Protein AF-A0A8C7ZGN4-F1 (afdb_monomer_lite)

Radius of gyration: 29.37 Å; chains: 1; bounding box: 78×39×59 Å

Sequence (93 aa):
VALPLRLSKYEEVDEDELLASLSPEELAELEKELVDIDPDANVPIGLRQRDQTDKTPTGTFSREALMKYWENETRRLLEDEIEGGSPKLLQSR

Foldseek 3Di:
DPPPPPCVVCPPPDPVVVLVPDDPVVNVVVVVVVLLVCPDPPDPPLVSDPCNDPDDDPDDDDPVVVVVVVVVVVVVVVVCVVVVPDPPPPPDD

Organism: NCBI:txid183150

InterPro domains:
  IPR004934 Tropomodulin [PF03250] (7-75)
  IPR004934 Tropomodulin [PTHR10901] (7-81)

Secondary structure (DSSP, 8-state):
---HHHHTTTTTS-HHHHHHTS-HHHHHHHHHHHHHHS--TTS-GGGS-SS---SPP-S---HHHHHHHHHHHHHHHHHHHHHTTS-------

Structure (mmCIF, N/CA/C/O backbone):
data_AF-A0A8C7ZGN4-F1
#
_entry.id   AF-A0A8C7ZGN4-F1
#
loop_
_atom_site.group_PDB
_atom_site.id
_atom_site.type_symbol
_atom_site.label_atom_id
_atom_site.label_alt_id
_atom_site.label_comp_id
_atom_site.label_asym_id
_atom_site.label_entity_id
_atom_site.label_seq_id
_atom_site.pdbx_PDB_ins_code
_atom_site.Cartn_x
_atom_site.Cartn_y
_atom_site.Cartn_z
_atom_site.occupancy
_atom_site.B_iso_or_equiv
_atom_site.auth_seq_id
_atom_site.auth_comp_id
_atom_site.auth_asym_id
_at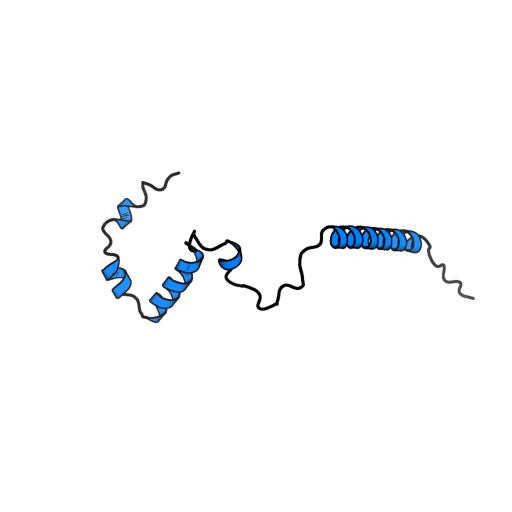om_site.auth_atom_id
_atom_site.pdbx_PDB_model_num
ATOM 1 N N . VAL A 1 1 ? -11.367 -27.349 -1.666 1.00 44.69 1 VAL A N 1
ATOM 2 C CA . VAL A 1 1 ? -12.397 -26.817 -0.745 1.00 44.69 1 VAL A CA 1
ATOM 3 C C . VAL A 1 1 ? -12.584 -27.812 0.391 1.00 44.69 1 VAL A C 1
ATOM 5 O O . VAL A 1 1 ? -13.157 -28.867 0.173 1.00 44.69 1 VAL A O 1
ATOM 8 N N . 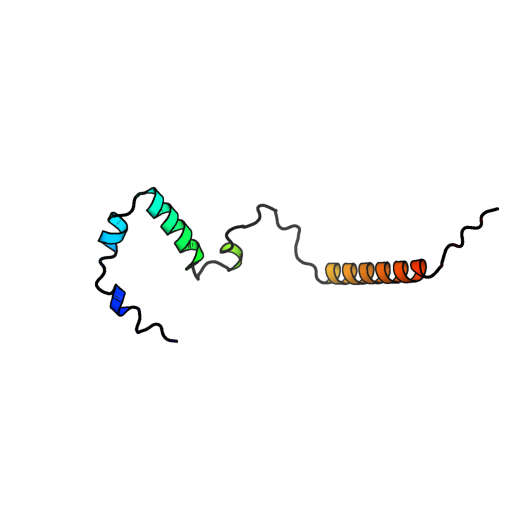ALA A 1 2 ? -12.019 -27.509 1.560 1.00 47.38 2 ALA A N 1
ATOM 9 C CA . ALA A 1 2 ? -12.224 -28.235 2.817 1.00 47.38 2 ALA A CA 1
ATOM 10 C C . ALA A 1 2 ? -12.144 -27.222 3.975 1.00 47.38 2 ALA A C 1
ATOM 12 O O . ALA A 1 2 ? -11.286 -27.297 4.844 1.00 47.38 2 ALA A O 1
ATOM 13 N N . LEU A 1 3 ? -13.000 -26.203 3.903 1.00 56.12 3 LEU A N 1
ATOM 14 C CA . LEU A 1 3 ? -13.234 -25.209 4.954 1.00 56.12 3 LEU A CA 1
ATOM 15 C C . LEU A 1 3 ? -14.383 -25.563 5.934 1.00 56.12 3 LEU A C 1
ATOM 17 O O . LEU A 1 3 ? -14.288 -25.137 7.081 1.00 56.12 3 LEU A O 1
ATOM 21 N N . PRO A 1 4 ? -15.411 -26.376 5.592 1.00 57.69 4 PRO A N 1
ATOM 22 C CA . PRO A 1 4 ? -16.577 -26.538 6.474 1.00 57.69 4 PRO A CA 1
ATOM 23 C C . PRO A 1 4 ? -16.312 -27.206 7.832 1.00 57.69 4 PRO A C 1
ATOM 25 O O . PRO A 1 4 ? -17.043 -26.958 8.778 1.00 57.69 4 PRO A O 1
ATOM 28 N N . LEU A 1 5 ? -15.285 -28.058 7.956 1.00 56.12 5 LEU A N 1
ATOM 29 C CA . LEU A 1 5 ? -15.085 -28.887 9.159 1.00 56.12 5 LEU A CA 1
ATOM 30 C C . LEU A 1 5 ? -14.204 -28.245 10.242 1.00 56.12 5 LEU A C 1
ATOM 32 O O . LEU A 1 5 ? -14.061 -28.818 11.317 1.00 56.12 5 LEU A O 1
ATOM 36 N N . ARG A 1 6 ? -13.576 -27.092 9.973 1.00 59.41 6 ARG A N 1
ATOM 37 C CA . ARG A 1 6 ? -12.751 -26.393 10.976 1.00 59.41 6 ARG A CA 1
ATOM 38 C C . ARG A 1 6 ? -13.509 -25.314 11.739 1.00 59.41 6 ARG A C 1
ATOM 40 O O . ARG A 1 6 ? -13.067 -24.974 12.828 1.00 59.41 6 ARG A O 1
ATOM 47 N N . LEU A 1 7 ? -14.617 -24.804 11.200 1.00 62.38 7 LEU A N 1
ATOM 48 C CA . LEU A 1 7 ? -15.318 -23.653 11.774 1.00 62.38 7 LEU A CA 1
ATOM 49 C C . LEU A 1 7 ? -16.170 -24.015 12.999 1.00 62.38 7 LEU A C 1
ATOM 51 O O . LEU A 1 7 ? -16.239 -23.227 13.931 1.00 62.38 7 LEU A O 1
ATOM 55 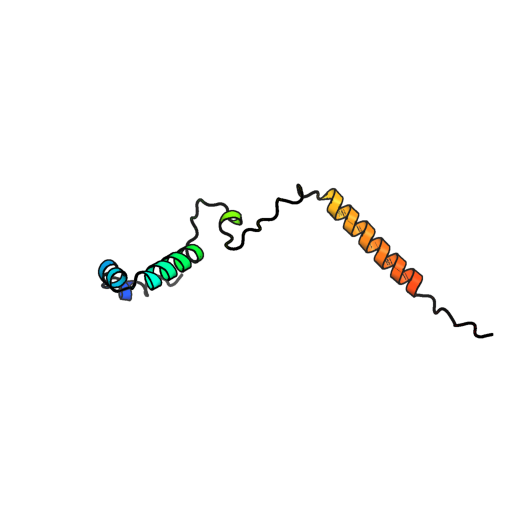N N . SER A 1 8 ? -16.696 -25.243 13.067 1.00 67.19 8 SER A N 1
ATOM 56 C CA . SER A 1 8 ? -17.485 -25.724 14.216 1.00 67.19 8 SER A CA 1
ATOM 57 C C . SER A 1 8 ? -16.701 -25.761 15.533 1.00 67.19 8 SER A C 1
ATOM 59 O O . SER A 1 8 ? -17.285 -25.854 16.602 1.00 67.19 8 SER A O 1
ATOM 61 N N . LYS A 1 9 ? -15.362 -25.717 15.480 1.00 71.81 9 LYS A N 1
ATOM 62 C CA . LYS A 1 9 ? -14.511 -25.614 16.675 1.00 71.81 9 LYS A CA 1
ATOM 63 C C . LYS A 1 9 ? -14.527 -24.203 17.282 1.00 71.81 9 LYS A C 1
ATOM 65 O O . LYS A 1 9 ? -14.196 -24.049 18.451 1.00 71.81 9 LYS A O 1
ATOM 70 N N . TYR A 1 10 ? -14.858 -23.198 16.479 1.00 77.56 10 TYR A N 1
ATOM 71 C CA . TYR A 1 10 ? -14.793 -21.785 16.845 1.00 77.56 10 TYR A CA 1
ATOM 72 C C . TYR A 1 10 ? -16.185 -21.153 17.003 1.00 77.56 10 TYR A C 1
ATOM 74 O O . TYR A 1 10 ? -16.273 -20.035 17.478 1.00 77.56 10 TYR A O 1
ATOM 82 N N . GLU A 1 11 ? -17.260 -21.877 16.670 1.00 76.38 11 GLU A N 1
ATOM 83 C CA . GLU A 1 11 ? -18.657 -21.412 16.763 1.00 76.38 11 GLU A CA 1
ATOM 84 C C . GLU A 1 11 ? -19.120 -21.084 18.193 1.00 76.38 11 GLU A C 1
ATOM 86 O O . GLU A 1 11 ? -20.033 -20.287 18.372 1.00 76.38 11 GLU A O 1
ATOM 91 N N . GLU A 1 12 ? -18.512 -21.704 19.206 1.00 83.56 12 GLU A N 1
ATOM 92 C CA . GLU A 1 12 ? -18.859 -21.499 20.622 1.00 83.56 12 GLU A CA 1
ATOM 93 C C . GLU A 1 12 ? -17.951 -20.472 21.322 1.00 83.56 12 GLU A C 1
ATOM 95 O O . GLU A 1 12 ? -18.117 -20.223 22.515 1.00 83.56 12 GLU A O 1
ATOM 100 N N . VAL A 1 13 ? -16.964 -19.905 20.618 1.00 88.19 13 VAL A N 1
ATOM 101 C CA . VAL A 1 13 ? -16.061 -18.897 21.189 1.00 88.19 13 VAL A CA 1
ATOM 102 C C . VAL A 1 13 ? -16.753 -17.539 21.155 1.00 88.19 13 VAL A C 1
ATOM 104 O O . VAL A 1 13 ? -17.193 -17.098 20.098 1.00 88.19 13 VAL A O 1
ATOM 107 N N . ASP A 1 14 ? -16.824 -16.870 22.305 1.00 88.38 14 ASP A N 1
ATOM 108 C CA . ASP A 1 14 ? -17.291 -15.487 22.386 1.00 88.38 14 ASP A CA 1
ATOM 109 C C . ASP A 1 14 ? -16.192 -14.544 21.870 1.00 88.38 14 ASP A C 1
ATOM 111 O O . ASP A 1 14 ? -15.140 -14.366 22.493 1.00 88.38 14 ASP A O 1
ATOM 115 N N . GLU A 1 15 ? -16.415 -13.994 20.678 1.00 87.81 15 GLU A N 1
ATOM 116 C CA . GLU A 1 15 ? -15.467 -13.103 20.008 1.00 87.81 15 GLU A CA 1
ATOM 117 C C . GLU A 1 15 ? -15.299 -11.778 20.766 1.00 87.81 15 GLU A C 1
ATOM 119 O O . GLU A 1 15 ? -14.180 -11.269 20.868 1.00 87.81 15 GLU A O 1
ATOM 124 N N . ASP A 1 16 ? -16.376 -11.248 21.352 1.00 88.94 16 ASP A N 1
ATOM 125 C CA . ASP A 1 16 ? -16.356 -9.967 22.057 1.00 88.94 16 ASP A CA 1
ATOM 126 C C . ASP A 1 16 ? -15.553 -10.077 23.363 1.00 88.94 16 ASP A C 1
ATOM 128 O O . ASP A 1 16 ? -14.753 -9.192 23.686 1.00 88.94 16 ASP A O 1
ATOM 132 N N . GLU A 1 17 ? -15.707 -11.186 24.098 1.00 93.06 17 GLU A N 1
ATOM 133 C CA . GLU A 1 17 ? -14.922 -11.462 25.310 1.00 93.06 17 GLU A CA 1
ATOM 134 C C . GLU A 1 17 ? -13.426 -11.620 24.995 1.00 93.06 17 GLU A C 1
ATOM 136 O O . GLU A 1 17 ? -12.573 -11.053 25.688 1.00 93.06 17 GLU A O 1
ATOM 141 N N . LEU A 1 18 ? -13.094 -12.351 23.924 1.00 90.50 18 LEU A N 1
ATOM 142 C CA . LEU A 1 18 ? -11.711 -12.550 23.493 1.00 90.50 18 LEU A CA 1
ATOM 143 C C . LEU A 1 18 ? -11.041 -11.216 23.147 1.00 90.50 18 LEU A C 1
ATOM 145 O O . LEU A 1 18 ? -9.929 -10.953 23.609 1.00 90.50 18 LEU A O 1
ATOM 149 N N . LEU A 1 19 ? -11.721 -10.359 22.382 1.00 91.00 19 LEU A N 1
ATOM 150 C CA . LEU A 1 19 ? -11.202 -9.045 22.006 1.00 91.00 19 LEU A CA 1
ATOM 151 C C . LEU A 1 19 ? -11.051 -8.115 23.214 1.00 91.00 19 LEU A C 1
ATOM 153 O O . LEU A 1 19 ? -10.068 -7.382 23.300 1.00 91.00 19 LEU A O 1
ATOM 157 N N . ALA A 1 20 ? -11.974 -8.173 24.178 1.00 92.44 20 ALA A N 1
ATOM 158 C CA . ALA A 1 20 ? -11.896 -7.380 25.404 1.00 92.44 20 ALA A CA 1
ATOM 159 C C . ALA A 1 20 ? -10.730 -7.786 26.326 1.00 92.44 20 ALA A C 1
ATOM 161 O O . ALA A 1 20 ? -10.307 -6.987 27.164 1.00 92.44 20 ALA A O 1
ATOM 162 N N . SER A 1 21 ? -10.214 -9.012 26.187 1.00 93.00 21 SER A N 1
ATOM 163 C CA . SER A 1 21 ? -9.065 -9.499 26.962 1.00 93.00 21 SER A CA 1
ATOM 164 C C . SER A 1 21 ? -7.707 -8.998 26.450 1.00 93.00 21 SER A C 1
ATOM 166 O O . SER A 1 21 ? -6.717 -9.079 27.180 1.00 93.00 21 SER A O 1
ATOM 168 N N . LEU A 1 22 ? -7.660 -8.472 25.222 1.00 93.62 22 LEU A N 1
ATOM 169 C CA . LEU A 1 22 ? -6.448 -7.939 24.605 1.00 93.62 22 LEU A CA 1
ATOM 170 C C . LEU A 1 22 ? -6.110 -6.555 25.164 1.00 93.62 22 LEU A C 1
ATOM 172 O O . LEU A 1 22 ? -6.981 -5.729 25.453 1.00 93.62 22 LEU A O 1
ATOM 176 N N . SER A 1 23 ? -4.817 -6.266 25.277 1.00 94.69 23 SER A N 1
ATOM 177 C CA . SER A 1 23 ? -4.359 -4.912 25.568 1.00 94.69 23 SER A CA 1
ATOM 178 C C . SER A 1 23 ? -4.559 -3.980 24.359 1.00 94.69 23 SER A C 1
ATOM 180 O O . SER A 1 23 ? -4.671 -4.437 23.219 1.00 94.69 23 SER A O 1
ATOM 182 N N . PRO A 1 24 ? -4.555 -2.650 24.564 1.00 92.88 24 PRO A N 1
ATOM 183 C CA . PRO A 1 24 ? -4.668 -1.694 23.460 1.00 92.88 24 PRO A CA 1
ATOM 184 C C . PRO A 1 24 ? -3.560 -1.833 22.405 1.00 92.88 24 PRO A C 1
ATOM 186 O O . PRO A 1 24 ? -3.789 -1.538 21.236 1.00 92.88 24 PRO A O 1
ATOM 189 N N . GLU A 1 25 ? -2.363 -2.261 22.814 1.00 93.31 25 GLU A N 1
ATOM 190 C CA . GLU A 1 25 ? -1.230 -2.482 21.910 1.00 93.31 25 GLU A CA 1
ATOM 191 C C . GLU A 1 25 ? -1.447 -3.731 21.047 1.00 93.31 25 GLU A C 1
ATOM 193 O O . GLU A 1 25 ? -1.289 -3.669 19.830 1.00 93.31 25 GLU A O 1
ATOM 198 N N . GLU A 1 26 ? -1.908 -4.828 21.651 1.00 92.38 26 GLU A N 1
ATOM 199 C CA . GLU A 1 26 ? -2.221 -6.068 20.930 1.00 92.38 26 GLU A CA 1
ATOM 200 C C . GLU A 1 26 ? -3.414 -5.895 19.979 1.00 92.38 26 GLU A C 1
ATOM 202 O O . GLU A 1 26 ? -3.396 -6.425 18.871 1.00 92.38 26 GLU A O 1
ATOM 207 N N . LEU A 1 27 ? -4.426 -5.107 20.360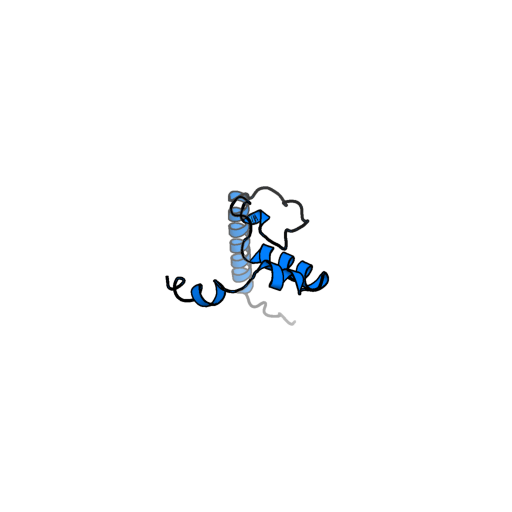 1.00 91.62 27 LEU A N 1
ATOM 208 C CA . LEU A 1 27 ? -5.532 -4.743 19.465 1.00 91.62 27 LEU A CA 1
ATOM 209 C C . LEU A 1 27 ? -5.048 -3.953 18.243 1.00 91.62 27 LEU A C 1
ATOM 211 O O . LEU A 1 27 ? -5.501 -4.215 17.130 1.00 91.62 27 LEU A O 1
ATOM 215 N N . ALA A 1 28 ? -4.120 -3.011 18.432 1.00 89.25 28 ALA A N 1
ATOM 216 C CA . ALA A 1 28 ? -3.556 -2.231 17.332 1.00 89.25 28 ALA A CA 1
ATOM 217 C C . ALA A 1 28 ? -2.702 -3.096 16.387 1.00 89.25 28 ALA A C 1
ATOM 219 O O . ALA A 1 28 ? -2.718 -2.898 15.170 1.00 89.25 28 ALA A O 1
ATOM 220 N N . GLU A 1 29 ? -1.963 -4.067 16.928 1.00 90.25 29 GLU A N 1
ATOM 221 C CA . GLU A 1 29 ? -1.219 -5.036 16.120 1.00 90.25 29 GLU A CA 1
ATOM 222 C C . GLU A 1 29 ? -2.160 -5.975 15.351 1.00 90.25 29 GLU A C 1
ATOM 224 O O . GLU A 1 29 ? -1.961 -6.192 14.155 1.00 90.25 29 GLU A O 1
ATOM 229 N N . LEU A 1 30 ? -3.241 -6.436 15.985 1.00 88.81 30 LEU A N 1
ATOM 230 C CA . LEU A 1 30 ? -4.273 -7.249 15.341 1.00 88.81 30 LEU A CA 1
ATOM 231 C C . LEU A 1 30 ? -4.964 -6.501 14.191 1.00 88.81 30 LEU A C 1
ATOM 233 O O . LEU A 1 30 ? -5.097 -7.044 13.095 1.00 88.81 30 LEU A O 1
ATOM 237 N N . GLU A 1 31 ? -5.362 -5.242 14.399 1.00 85.62 31 GLU A N 1
ATOM 238 C CA . GLU A 1 31 ? -5.941 -4.398 13.345 1.00 85.62 31 GLU A CA 1
ATOM 239 C C . GLU A 1 31 ? -4.977 -4.256 12.158 1.00 85.62 31 GLU A C 1
ATOM 241 O O . GLU A 1 31 ? -5.373 -4.369 10.995 1.00 85.62 31 GLU A O 1
ATOM 246 N N . LYS A 1 32 ? -3.683 -4.084 12.443 1.00 85.06 32 LYS A N 1
ATOM 247 C CA . LYS A 1 32 ? -2.639 -3.994 11.424 1.00 85.06 32 LYS A CA 1
ATOM 248 C C . LYS A 1 32 ? -2.483 -5.290 10.617 1.00 85.06 32 LYS A C 1
ATOM 250 O O . LYS A 1 32 ? -2.242 -5.196 9.412 1.00 85.06 32 LYS A O 1
ATOM 255 N N . GLU A 1 33 ? -2.589 -6.466 11.235 1.00 82.94 33 GLU A N 1
ATOM 256 C CA . GLU A 1 33 ? -2.538 -7.755 10.525 1.00 82.94 33 GLU A CA 1
ATOM 257 C C . GLU A 1 33 ? -3.793 -8.006 9.675 1.00 82.94 33 GLU A C 1
ATOM 259 O O . GLU A 1 33 ? -3.689 -8.505 8.551 1.00 82.94 33 GLU A O 1
ATOM 264 N N . LEU A 1 34 ? -4.976 -7.610 10.158 1.00 80.62 34 LEU A N 1
ATOM 265 C CA . LEU A 1 34 ? -6.238 -7.781 9.426 1.00 80.62 34 LEU A CA 1
ATOM 266 C C . LEU A 1 34 ? -6.253 -7.036 8.084 1.00 80.62 34 LEU A C 1
ATOM 268 O O . LEU A 1 34 ? -6.785 -7.559 7.104 1.00 80.62 34 LEU A O 1
ATOM 272 N N . VAL A 1 35 ? -5.602 -5.870 8.008 1.00 75.56 35 VAL A N 1
ATOM 273 C CA . VAL A 1 35 ? -5.437 -5.103 6.758 1.00 75.56 35 VAL A CA 1
ATOM 274 C C . VAL A 1 35 ? -4.712 -5.904 5.666 1.00 75.56 35 VAL A C 1
ATOM 276 O O . VAL A 1 35 ? -4.991 -5.709 4.482 1.00 75.56 35 VAL A O 1
ATOM 279 N N . ASP A 1 36 ? -3.805 -6.814 6.030 1.00 69.88 36 ASP A N 1
ATOM 280 C CA . ASP A 1 36 ? -3.081 -7.638 5.054 1.00 69.88 36 ASP A CA 1
ATOM 281 C C . ASP A 1 36 ? -3.882 -8.863 4.602 1.00 69.88 36 ASP A C 1
ATOM 283 O O . ASP A 1 36 ? -3.735 -9.319 3.465 1.00 69.88 36 ASP A O 1
ATOM 287 N N . ILE A 1 37 ? -4.682 -9.427 5.511 1.00 70.88 37 ILE A N 1
ATOM 288 C CA . ILE A 1 37 ? -5.373 -10.706 5.315 1.00 70.88 37 ILE A CA 1
ATOM 289 C C . ILE A 1 37 ? -6.643 -10.529 4.475 1.00 70.88 37 ILE A C 1
ATOM 291 O O . ILE A 1 37 ? -6.892 -11.353 3.592 1.00 70.88 37 ILE A O 1
ATOM 295 N N . ASP A 1 38 ? -7.417 -9.464 4.706 1.00 73.44 38 ASP A N 1
ATOM 296 C CA . ASP A 1 38 ? -8.608 -9.140 3.908 1.00 73.44 38 ASP A CA 1
ATOM 297 C C . ASP A 1 38 ? -8.602 -7.667 3.469 1.00 73.44 38 ASP A C 1
ATOM 299 O O . ASP A 1 38 ? -9.297 -6.818 4.035 1.00 73.44 38 ASP A O 1
ATOM 303 N N . PRO A 1 39 ? -7.781 -7.319 2.464 1.00 72.00 39 PRO A N 1
ATOM 304 C CA . PRO A 1 39 ? -7.754 -5.960 1.960 1.00 72.00 39 PRO A CA 1
ATOM 305 C C . PRO A 1 39 ? -9.031 -5.692 1.153 1.00 72.00 39 PRO A C 1
ATOM 307 O O . PRO A 1 39 ? -9.313 -6.419 0.195 1.00 72.00 39 PRO A O 1
ATOM 310 N N . ASP A 1 40 ? -9.758 -4.622 1.498 1.00 77.81 40 ASP A N 1
ATOM 311 C CA . ASP A 1 40 ? -11.067 -4.253 0.928 1.00 77.81 40 ASP A CA 1
ATOM 312 C C . ASP A 1 40 ? -11.163 -4.538 -0.581 1.00 77.81 40 ASP A C 1
ATOM 314 O O . ASP A 1 40 ? -10.437 -3.975 -1.410 1.00 77.81 40 ASP A O 1
ATOM 318 N N . ALA A 1 41 ? -12.098 -5.424 -0.939 1.00 76.88 41 ALA A N 1
ATOM 319 C CA . ALA A 1 41 ? -12.347 -5.865 -2.304 1.00 76.88 41 ALA A CA 1
ATOM 320 C C . ALA A 1 41 ? -12.684 -4.713 -3.272 1.00 76.88 41 ALA A C 1
ATOM 322 O O . ALA A 1 41 ? -12.443 -4.847 -4.475 1.00 76.88 41 ALA A O 1
ATOM 323 N N . ASN A 1 42 ? -13.188 -3.588 -2.762 1.00 82.19 42 ASN A N 1
ATOM 324 C CA . ASN A 1 42 ? -13.526 -2.400 -3.544 1.00 82.19 42 ASN A CA 1
ATOM 325 C C . ASN A 1 42 ? -12.314 -1.507 -3.843 1.00 82.19 42 ASN A C 1
ATOM 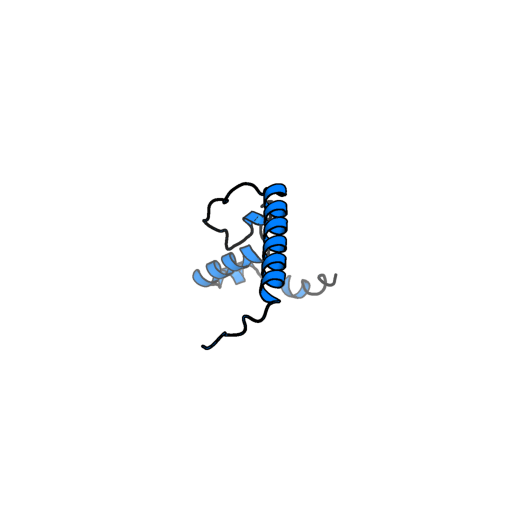327 O O . ASN A 1 42 ? -12.381 -0.654 -4.730 1.00 82.19 42 ASN A O 1
ATOM 331 N N . VAL A 1 43 ? -11.192 -1.703 -3.147 1.00 75.69 43 VAL A N 1
ATOM 332 C CA . VAL A 1 43 ? -9.965 -0.933 -3.366 1.00 75.69 43 VAL A CA 1
ATOM 333 C C . VAL A 1 43 ? -9.183 -1.546 -4.537 1.00 75.69 43 VAL A C 1
ATOM 335 O O . VAL A 1 43 ? -8.972 -2.761 -4.569 1.00 75.69 43 VAL A O 1
ATOM 338 N N . PRO A 1 44 ? -8.730 -0.763 -5.532 1.00 81.19 44 PRO A N 1
ATOM 339 C CA . PRO A 1 44 ? -7.871 -1.263 -6.602 1.00 81.19 44 PRO A CA 1
ATOM 340 C C . PRO A 1 44 ? -6.610 -1.940 -6.061 1.00 81.19 44 PRO A C 1
ATOM 342 O O . PRO A 1 44 ? -5.999 -1.451 -5.117 1.00 81.19 44 PRO A O 1
ATOM 345 N N . ILE A 1 45 ? -6.175 -3.029 -6.698 1.00 77.88 45 ILE A N 1
ATOM 346 C CA . ILE A 1 45 ? -5.066 -3.867 -6.206 1.00 77.88 45 ILE A CA 1
ATOM 347 C C . ILE A 1 45 ? -3.773 -3.083 -5.919 1.00 77.88 45 ILE A C 1
ATOM 349 O O . ILE A 1 45 ? -3.079 -3.382 -4.956 1.00 77.88 45 ILE A O 1
ATOM 353 N N . GLY A 1 46 ? -3.482 -2.034 -6.698 1.00 74.62 46 GLY A N 1
ATOM 354 C CA . GLY A 1 46 ? -2.301 -1.186 -6.497 1.00 74.62 46 GLY A CA 1
ATOM 355 C C . GLY A 1 46 ? -2.370 -0.279 -5.264 1.00 74.62 46 GLY A C 1
ATOM 356 O O . GLY A 1 46 ? -1.329 0.121 -4.762 1.00 74.62 46 GLY A O 1
ATOM 357 N N . LEU A 1 47 ? -3.573 0.017 -4.764 1.00 76.31 47 LEU A N 1
ATOM 358 C CA . LEU A 1 47 ? -3.794 0.784 -3.531 1.00 76.31 47 LEU A CA 1
ATOM 359 C C . LEU A 1 47 ? -3.894 -0.113 -2.288 1.00 76.31 47 LEU A C 1
ATOM 361 O O . LEU A 1 47 ? -3.926 0.393 -1.175 1.00 76.31 47 LEU A O 1
ATOM 365 N N . ARG A 1 48 ? -3.930 -1.441 -2.467 1.00 80.81 48 ARG A N 1
ATOM 366 C CA . ARG A 1 48 ? -3.807 -2.419 -1.371 1.00 80.81 48 ARG A CA 1
ATOM 367 C C . ARG A 1 48 ? -2.349 -2.690 -0.998 1.00 80.81 48 ARG A C 1
ATOM 369 O O . ARG A 1 48 ? -2.080 -3.391 -0.031 1.00 80.81 48 ARG A O 1
ATOM 376 N N . GLN A 1 49 ? -1.399 -2.203 -1.799 1.00 77.38 49 GLN A N 1
ATOM 377 C CA . GLN A 1 49 ? 0.019 -2.427 -1.563 1.00 77.38 49 GLN A CA 1
ATOM 378 C C . GLN A 1 49 ? 0.484 -1.613 -0.351 1.00 77.38 49 GLN A C 1
ATOM 380 O O . GLN A 1 49 ? 0.419 -0.388 -0.366 1.00 77.38 49 GLN A O 1
ATOM 385 N N . ARG A 1 50 ? 1.002 -2.308 0.668 1.00 70.69 50 ARG A N 1
ATOM 386 C CA . ARG A 1 50 ? 1.449 -1.710 1.935 1.00 70.69 50 ARG A CA 1
ATOM 387 C C . ARG A 1 50 ? 2.554 -0.667 1.754 1.00 70.69 50 ARG A C 1
ATOM 389 O O . ARG A 1 50 ? 2.469 0.434 2.284 1.00 70.69 50 ARG A O 1
ATOM 396 N N . ASP A 1 51 ? 3.552 -1.009 0.945 1.00 74.75 51 ASP A N 1
ATOM 397 C CA . ASP A 1 51 ? 4.687 -0.142 0.632 1.00 74.75 51 ASP A CA 1
ATOM 398 C C . ASP A 1 51 ? 4.426 0.607 -0.677 1.00 74.75 51 ASP A C 1
ATOM 400 O O . ASP A 1 51 ? 5.035 0.332 -1.719 1.00 74.75 51 ASP A O 1
ATOM 404 N N . GLN A 1 52 ? 3.459 1.523 -0.655 1.00 76.56 52 GLN A N 1
ATOM 405 C CA . GLN A 1 52 ? 3.253 2.435 -1.771 1.00 76.56 52 GLN A CA 1
ATOM 406 C C . GLN A 1 52 ? 4.437 3.408 -1.837 1.00 76.56 52 GLN A C 1
ATOM 408 O O . GLN A 1 52 ? 4.865 3.973 -0.835 1.00 76.56 52 GLN A O 1
ATOM 413 N N . THR A 1 53 ? 5.023 3.577 -3.022 1.00 77.88 53 THR A N 1
ATOM 414 C CA . THR A 1 53 ? 6.160 4.485 -3.173 1.00 77.88 53 THR A CA 1
ATOM 415 C C . THR A 1 53 ? 5.696 5.941 -3.135 1.00 77.88 53 THR A C 1
ATOM 417 O O . THR A 1 53 ? 4.800 6.325 -3.883 1.00 77.88 53 THR A O 1
ATOM 420 N N . ASP A 1 54 ? 6.368 6.771 -2.331 1.00 78.94 54 ASP A N 1
ATOM 421 C CA . ASP A 1 54 ? 6.190 8.234 -2.342 1.00 78.94 54 ASP A CA 1
ATOM 422 C C . ASP A 1 54 ? 6.695 8.884 -3.640 1.00 78.94 54 ASP A C 1
ATOM 424 O O . ASP A 1 54 ? 6.499 10.078 -3.881 1.00 78.94 54 ASP A O 1
ATOM 428 N N . LYS A 1 55 ? 7.401 8.119 -4.484 1.00 77.75 55 LYS A N 1
ATOM 429 C CA . LYS A 1 55 ? 7.898 8.623 -5.760 1.00 77.75 55 LYS A CA 1
ATOM 430 C C . LYS A 1 55 ? 6.712 8.934 -6.657 1.00 77.75 55 LYS A C 1
ATOM 432 O O . LYS A 1 55 ? 5.898 8.067 -6.971 1.00 77.75 55 LYS A O 1
ATOM 437 N N . THR A 1 56 ? 6.667 10.171 -7.131 1.00 74.75 56 THR A N 1
ATOM 438 C CA . THR A 1 56 ? 5.729 10.558 -8.176 1.00 74.75 56 THR A CA 1
ATOM 439 C C . THR A 1 56 ? 5.934 9.663 -9.403 1.00 74.75 56 THR A C 1
ATOM 441 O O . THR A 1 56 ? 7.083 9.346 -9.746 1.00 74.75 56 THR A O 1
ATOM 444 N N . PRO A 1 57 ? 4.849 9.229 -10.075 1.00 76.75 57 PRO A N 1
ATOM 445 C CA . PRO A 1 57 ? 4.958 8.442 -11.294 1.00 76.75 57 PRO A CA 1
ATOM 446 C C . PRO A 1 57 ? 5.917 9.136 -12.261 1.00 76.75 57 PRO A C 1
ATOM 448 O O . PRO A 1 57 ? 5.696 10.283 -12.642 1.00 76.75 57 PRO A O 1
ATOM 451 N N . THR A 1 58 ? 7.000 8.458 -12.648 1.00 80.69 58 THR A N 1
ATOM 452 C CA . THR A 1 58 ? 8.081 9.052 -13.463 1.00 80.69 58 THR A CA 1
ATOM 453 C C . THR A 1 58 ? 7.648 9.330 -14.916 1.00 80.69 58 THR A C 1
ATOM 455 O O . THR A 1 58 ? 8.434 9.790 -15.737 1.00 80.69 58 THR A O 1
ATOM 458 N N . GLY A 1 59 ? 6.379 9.086 -15.238 1.00 81.06 59 GLY A N 1
ATOM 459 C CA . GLY A 1 59 ? 5.760 9.317 -16.535 1.00 81.06 59 GLY A CA 1
ATOM 460 C C . GLY A 1 59 ? 4.787 8.197 -16.881 1.00 81.06 59 GLY A C 1
ATOM 461 O O . GLY A 1 59 ? 4.659 7.208 -16.156 1.00 81.06 59 GLY A O 1
ATOM 462 N N . THR A 1 60 ? 4.088 8.343 -18.002 1.00 82.31 60 THR A N 1
ATOM 463 C CA . THR A 1 60 ? 3.292 7.252 -18.564 1.00 82.31 60 THR A CA 1
ATOM 464 C C . THR A 1 60 ? 4.206 6.212 -19.208 1.00 82.31 60 THR A C 1
ATOM 466 O O . THR A 1 60 ? 5.254 6.529 -19.774 1.00 82.31 60 THR A O 1
ATOM 469 N N . PHE A 1 61 ? 3.809 4.943 -19.135 1.00 84.25 61 PHE A N 1
ATOM 470 C CA . PHE A 1 61 ? 4.514 3.873 -19.828 1.00 84.25 61 PHE A CA 1
ATOM 471 C C . PHE A 1 61 ? 4.429 4.078 -21.350 1.00 84.25 61 PHE A C 1
ATOM 473 O O . PHE A 1 61 ? 3.334 4.105 -21.912 1.00 84.25 61 PHE A O 1
ATOM 480 N N . SER A 1 62 ? 5.578 4.186 -22.025 1.00 89.19 62 SER A N 1
ATOM 481 C CA . SER A 1 62 ? 5.661 4.197 -23.490 1.00 89.19 62 SER A CA 1
ATOM 482 C C . SER A 1 62 ? 6.311 2.912 -23.987 1.00 89.19 62 SER A C 1
ATOM 484 O O . SER A 1 62 ? 7.519 2.705 -23.845 1.00 89.19 62 SER A O 1
ATOM 486 N N . ARG A 1 63 ? 5.501 2.049 -24.612 1.00 93.00 63 ARG A N 1
ATOM 487 C CA . ARG A 1 63 ? 5.979 0.802 -25.219 1.00 93.00 63 ARG A CA 1
ATOM 488 C C . ARG A 1 63 ? 7.027 1.070 -26.301 1.00 93.00 63 ARG A C 1
ATOM 490 O O . ARG A 1 63 ? 8.011 0.347 -26.371 1.00 93.00 63 ARG A O 1
ATOM 497 N N . GLU A 1 64 ? 6.834 2.099 -27.124 1.00 93.75 64 GLU A N 1
ATOM 498 C CA . GLU A 1 64 ? 7.779 2.463 -28.191 1.00 93.75 64 GLU A CA 1
ATOM 499 C C . GLU A 1 64 ? 9.146 2.863 -27.630 1.00 93.75 64 GLU A C 1
ATOM 501 O O . GLU A 1 64 ? 10.173 2.400 -28.124 1.00 93.75 64 GLU A O 1
ATOM 506 N N . ALA A 1 65 ? 9.165 3.667 -26.560 1.00 90.88 65 ALA A N 1
ATOM 507 C CA . ALA A 1 65 ? 10.405 4.058 -25.897 1.00 90.88 65 ALA A CA 1
ATOM 508 C C . ALA A 1 65 ? 11.131 2.847 -25.291 1.00 90.88 65 ALA A C 1
ATOM 510 O O . ALA A 1 65 ? 12.349 2.739 -25.426 1.00 90.88 65 ALA A O 1
ATOM 511 N N . LEU A 1 66 ? 10.385 1.914 -24.684 1.00 92.44 66 LEU A N 1
ATOM 512 C CA . LEU A 1 66 ? 10.946 0.675 -24.146 1.00 92.44 66 LEU A CA 1
ATOM 513 C C . LEU A 1 66 ? 11.563 -0.188 -25.252 1.00 92.44 66 LEU A C 1
ATOM 515 O O . LEU A 1 66 ? 12.714 -0.596 -25.132 1.00 92.44 66 LEU A O 1
ATOM 519 N N . MET A 1 67 ? 10.829 -0.433 -26.341 1.00 94.88 67 MET A N 1
ATOM 520 C CA . MET A 1 67 ? 11.332 -1.241 -27.456 1.00 94.88 67 MET A CA 1
ATOM 521 C C . MET A 1 67 ? 12.591 -0.619 -28.069 1.00 94.88 67 MET A C 1
ATOM 523 O O . MET A 1 67 ? 13.585 -1.314 -28.252 1.00 94.88 67 MET A O 1
ATOM 527 N N . LYS A 1 68 ? 12.598 0.703 -28.287 1.00 95.75 68 LYS A N 1
ATOM 528 C CA . LYS A 1 68 ? 13.769 1.427 -28.801 1.00 95.75 68 LYS A CA 1
ATOM 529 C C . LYS A 1 68 ? 14.976 1.341 -27.861 1.00 95.75 68 LYS A C 1
ATOM 531 O O . LYS A 1 68 ? 16.106 1.221 -28.331 1.00 95.75 68 LYS A O 1
ATOM 536 N N . TYR A 1 69 ? 14.758 1.414 -26.544 1.00 94.62 69 TYR A N 1
ATOM 537 C CA . TYR A 1 69 ? 15.827 1.217 -25.561 1.00 94.62 69 TYR A CA 1
ATOM 538 C C . TYR A 1 69 ? 16.436 -0.183 -25.693 1.00 94.62 69 TYR A C 1
ATOM 540 O O . TYR A 1 69 ? 17.651 -0.296 -25.810 1.00 94.62 69 TYR A O 1
ATOM 548 N N . TRP A 1 70 ? 15.606 -1.227 -25.768 1.00 96.88 70 TRP A N 1
ATOM 549 C CA . TRP A 1 70 ? 16.072 -2.612 -25.892 1.00 96.88 70 TRP A CA 1
ATOM 550 C C . TRP A 1 70 ? 16.797 -2.872 -27.213 1.00 96.88 70 TRP A C 1
ATOM 552 O O . TRP A 1 70 ? 17.826 -3.543 -27.219 1.00 96.88 70 TRP A O 1
ATOM 562 N N . GLU A 1 71 ? 16.311 -2.318 -28.324 1.00 95.38 71 GLU A N 1
ATOM 563 C CA . GLU A 1 71 ? 16.992 -2.393 -29.623 1.00 95.38 71 GLU A CA 1
ATOM 564 C C . GLU A 1 71 ? 18.386 -1.759 -29.572 1.00 95.38 71 GLU A C 1
ATOM 566 O O . GLU A 1 71 ? 19.351 -2.333 -30.077 1.00 95.38 71 GLU A O 1
ATOM 571 N N . ASN A 1 72 ? 18.506 -0.587 -28.944 1.00 94.38 72 ASN A N 1
ATOM 572 C CA . ASN A 1 72 ? 19.785 0.098 -28.783 1.00 94.38 72 ASN A CA 1
ATOM 573 C C . ASN A 1 72 ? 20.722 -0.638 -27.817 1.00 94.38 72 ASN A C 1
ATOM 575 O O . ASN A 1 72 ? 21.905 -0.764 -28.114 1.00 94.38 72 ASN A O 1
ATOM 579 N N . GLU A 1 73 ? 20.206 -1.136 -26.693 1.00 95.50 73 GLU A N 1
ATOM 580 C CA . GLU A 1 73 ? 20.977 -1.891 -25.700 1.00 95.50 73 GLU A CA 1
ATOM 581 C C . GLU A 1 73 ? 21.515 -3.197 -26.300 1.00 95.50 73 GLU A C 1
ATOM 583 O O . GLU A 1 73 ? 22.702 -3.488 -26.194 1.00 95.50 73 GLU A O 1
ATOM 588 N N . THR A 1 74 ? 20.671 -3.937 -27.024 1.00 92.56 74 THR A N 1
ATOM 589 C CA . THR A 1 74 ? 21.072 -5.163 -27.733 1.00 92.56 74 THR A CA 1
ATOM 590 C C . THR A 1 74 ? 22.118 -4.861 -28.805 1.00 92.56 74 THR A C 1
ATOM 592 O O . THR A 1 74 ? 23.097 -5.591 -28.924 1.00 92.56 74 THR A O 1
ATOM 595 N N . ARG A 1 75 ? 21.951 -3.770 -29.570 1.00 92.31 75 ARG A N 1
ATOM 596 C CA . ARG A 1 75 ? 22.951 -3.338 -30.557 1.00 92.31 75 ARG A CA 1
ATOM 597 C C . ARG A 1 75 ? 24.292 -3.023 -29.895 1.00 92.31 75 ARG A C 1
ATOM 599 O O . ARG A 1 75 ? 25.306 -3.503 -30.381 1.00 92.31 75 ARG A O 1
ATOM 606 N N . ARG A 1 76 ? 24.285 -2.280 -28.785 1.00 92.25 76 ARG A N 1
ATOM 607 C CA . ARG A 1 76 ? 25.498 -1.946 -28.027 1.00 92.25 76 ARG A CA 1
ATOM 608 C C . ARG A 1 76 ? 26.227 -3.202 -27.554 1.00 92.25 76 ARG A C 1
ATOM 610 O O . ARG A 1 76 ? 27.423 -3.315 -27.761 1.00 92.25 76 ARG A O 1
ATOM 617 N N . LEU A 1 77 ? 25.501 -4.157 -26.972 1.00 90.06 77 LEU A N 1
ATOM 618 C CA . LEU A 1 77 ? 26.083 -5.419 -26.508 1.00 90.06 77 LEU A CA 1
ATOM 619 C C . LEU A 1 77 ? 26.714 -6.220 -27.657 1.00 90.06 77 LEU A C 1
ATOM 621 O O . LEU A 1 77 ? 27.802 -6.760 -27.497 1.00 90.06 77 LEU A O 1
ATOM 625 N N . LEU A 1 78 ? 26.068 -6.254 -28.826 1.00 86.44 78 LEU A N 1
ATOM 626 C CA . LEU A 1 78 ? 26.626 -6.897 -30.019 1.00 86.44 78 LEU A CA 1
ATOM 627 C C . LEU A 1 78 ? 27.868 -6.164 -30.544 1.00 86.44 78 LEU A C 1
ATOM 629 O O . LEU A 1 78 ? 28.830 -6.810 -30.944 1.00 86.44 78 LEU A O 1
ATOM 633 N N . GLU A 1 79 ? 27.863 -4.831 -30.556 1.00 83.69 79 GLU A N 1
ATOM 634 C CA . GLU A 1 79 ? 29.023 -4.017 -30.942 1.00 83.69 79 GLU A CA 1
ATOM 635 C C . GLU A 1 79 ? 30.203 -4.239 -29.982 1.00 83.69 79 GLU A C 1
ATOM 637 O O . GLU A 1 79 ? 31.320 -4.454 -30.447 1.00 83.69 79 GLU A O 1
ATOM 642 N N . ASP A 1 80 ? 29.948 -4.296 -28.673 1.00 81.44 80 ASP A N 1
ATOM 643 C CA . ASP A 1 80 ? 30.951 -4.591 -27.643 1.00 81.44 80 ASP A CA 1
ATOM 644 C C . ASP A 1 80 ? 31.519 -6.020 -27.787 1.00 81.44 80 ASP A C 1
ATOM 646 O O . ASP A 1 80 ? 32.719 -6.237 -27.611 1.00 81.44 80 ASP A O 1
ATOM 650 N N . GLU A 1 81 ? 30.693 -7.009 -28.154 1.00 75.44 81 GLU A N 1
ATOM 651 C CA . GLU A 1 81 ? 31.144 -8.375 -28.469 1.00 75.44 81 GLU A CA 1
ATOM 652 C C . GLU A 1 81 ? 31.989 -8.430 -29.753 1.00 75.44 81 GLU A C 1
ATOM 654 O O . GLU A 1 81 ? 32.986 -9.156 -29.819 1.00 75.44 81 GLU A O 1
ATOM 659 N N . ILE A 1 82 ? 31.624 -7.640 -30.767 1.00 67.69 82 ILE A N 1
ATOM 660 C CA . ILE A 1 82 ? 32.358 -7.535 -32.034 1.00 67.69 82 ILE A CA 1
ATOM 661 C C . ILE A 1 82 ? 33.702 -6.811 -31.829 1.00 67.69 82 ILE A C 1
ATOM 663 O O . ILE A 1 82 ? 34.723 -7.262 -32.354 1.00 67.69 82 ILE A O 1
ATOM 667 N N . GLU A 1 83 ? 33.747 -5.735 -31.036 1.00 59.59 83 GLU A N 1
ATOM 668 C CA . GLU A 1 83 ? 34.990 -5.030 -30.684 1.00 59.59 83 GLU A CA 1
ATOM 669 C C . GLU A 1 83 ? 35.864 -5.826 -29.696 1.00 59.59 83 GLU A C 1
ATOM 671 O O . GLU A 1 83 ? 37.097 -5.760 -29.765 1.00 59.59 83 GLU A O 1
ATOM 676 N N . GLY A 1 84 ? 35.261 -6.647 -28.831 1.00 54.12 84 GLY A N 1
ATOM 677 C CA . GLY A 1 84 ? 35.943 -7.556 -27.902 1.00 54.12 84 GLY A CA 1
ATOM 678 C C . GLY A 1 84 ? 36.627 -8.766 -28.557 1.00 54.12 84 GLY A C 1
ATOM 679 O O . GLY A 1 84 ? 37.395 -9.468 -27.897 1.00 54.12 84 GLY A O 1
ATOM 680 N N . GLY A 1 85 ? 36.404 -8.998 -29.857 1.00 45.00 85 GLY A N 1
ATOM 681 C CA . GLY A 1 85 ? 36.978 -10.108 -30.627 1.00 45.00 85 GLY A CA 1
ATOM 682 C C . GLY A 1 85 ? 38.407 -9.901 -31.151 1.00 45.00 85 GLY A C 1
ATOM 683 O O . GLY A 1 85 ? 38.954 -10.800 -31.788 1.00 45.00 85 GLY A O 1
ATOM 684 N N . SER A 1 86 ? 39.041 -8.750 -30.901 1.00 46.69 86 SER A N 1
ATOM 685 C CA . SER A 1 86 ? 40.435 -8.506 -31.303 1.00 46.69 86 SER A CA 1
ATOM 686 C C . SER A 1 86 ? 41.374 -8.514 -30.092 1.00 46.69 86 SER A C 1
ATOM 688 O O . SER A 1 86 ? 41.327 -7.578 -29.289 1.00 46.69 86 SER A O 1
ATOM 690 N N . PRO A 1 87 ? 42.292 -9.493 -29.946 1.00 46.38 87 PRO A N 1
ATOM 691 C CA . PRO A 1 87 ? 43.362 -9.363 -28.971 1.00 46.38 87 PRO A CA 1
ATOM 692 C C . PRO A 1 87 ? 44.235 -8.180 -29.401 1.00 46.38 87 PRO A C 1
ATOM 694 O O . PRO A 1 87 ? 44.938 -8.247 -30.411 1.00 46.38 87 PRO A O 1
ATOM 697 N N . LYS A 1 88 ? 44.202 -7.080 -28.640 1.00 49.97 88 LYS A N 1
ATOM 698 C CA . LYS A 1 88 ? 45.232 -6.041 -28.721 1.00 49.97 88 LYS A CA 1
ATOM 699 C C . LYS A 1 88 ? 46.543 -6.689 -28.286 1.00 49.97 88 LYS A C 1
ATOM 701 O O . LYS A 1 88 ? 46.877 -6.701 -27.104 1.00 49.97 88 LYS A O 1
ATOM 706 N N . LEU A 1 89 ? 47.261 -7.279 -29.241 1.00 44.00 89 LEU A N 1
ATOM 707 C CA . LEU A 1 89 ? 48.650 -7.661 -29.054 1.00 44.00 89 LEU A CA 1
ATOM 708 C C . LEU A 1 89 ? 49.392 -6.385 -28.677 1.00 44.00 89 LEU A C 1
ATOM 710 O O . LEU A 1 89 ? 49.546 -5.474 -29.490 1.00 44.00 89 LEU A O 1
ATOM 714 N N . LEU A 1 90 ? 49.788 -6.328 -27.408 1.00 47.03 90 LEU A N 1
ATOM 715 C CA . LEU A 1 90 ? 50.757 -5.391 -26.875 1.00 47.03 90 LEU A CA 1
ATOM 716 C C . LEU A 1 90 ? 51.974 -5.417 -27.805 1.00 47.03 90 LEU A C 1
ATOM 718 O O . LEU A 1 90 ? 52.805 -6.319 -27.727 1.00 47.03 90 LEU A O 1
ATOM 722 N N . GLN A 1 91 ? 52.070 -4.448 -28.715 1.00 45.41 91 GLN A N 1
ATOM 723 C CA . GLN A 1 91 ? 53.318 -4.171 -29.406 1.00 45.41 91 GLN A CA 1
ATOM 724 C C . GLN A 1 91 ? 54.233 -3.479 -28.399 1.00 45.41 91 GLN A C 1
ATOM 726 O O . GLN A 1 91 ? 54.281 -2.257 -28.303 1.00 45.41 91 GLN A O 1
ATOM 731 N N . SER A 1 92 ? 54.923 -4.292 -27.602 1.00 44.91 92 SER A N 1
ATOM 732 C CA . SER A 1 92 ? 56.138 -3.888 -26.912 1.00 44.91 92 SER A CA 1
ATOM 733 C C . SER A 1 92 ? 57.220 -3.660 -27.963 1.00 44.91 92 SER A C 1
ATOM 735 O O . SER A 1 92 ? 57.594 -4.594 -28.681 1.00 44.91 92 SER A O 1
ATOM 737 N N . ARG A 1 93 ? 57.707 -2.428 -28.052 1.00 46.25 93 ARG A N 1
ATOM 738 C CA . ARG A 1 9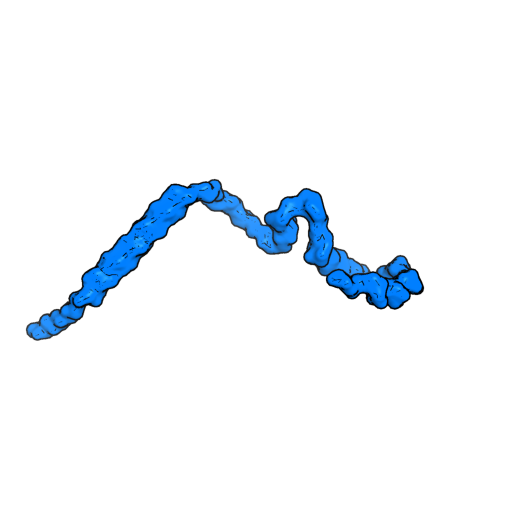3 ? 58.931 -2.081 -28.759 1.00 46.25 93 ARG A CA 1
ATOM 739 C C . ARG A 1 93 ? 59.817 -1.270 -27.831 1.00 46.25 93 ARG A C 1
ATOM 741 O O . ARG A 1 93 ? 59.246 -0.469 -27.060 1.00 46.25 93 ARG A O 1
#

pLDDT: mean 77.76, std 15.39, range [44.0, 96.88]